Protein AF-A0A2N0NNH1-F1 (afdb_monomer_lite)

Secondary structure (DSSP, 8-state):
-TTTT-TTSPPEEEEE--GGGGSHHHHHHHHHHHHTTSEEEEEE---------

pLDDT: mean 80.63, std 12.84, range [47.62, 93.5]

Structure (mmCIF, N/CA/C/O backbone):
data_AF-A0A2N0NNH1-F1
#
_entry.id   AF-A0A2N0NNH1-F1
#
loop_
_atom_site.group_PDB
_atom_site.id
_atom_site.type_symbol
_atom_site.label_atom_id
_atom_site.label_alt_id
_atom_site.label_comp_id
_atom_site.label_asym_id
_atom_site.label_entity_id
_atom_site.label_seq_id
_atom_site.pdbx_PDB_ins_code
_atom_site.Cartn_x
_atom_site.Cartn_y
_atom_site.Cartn_z
_atom_site.occupancy
_atom_site.B_iso_or_equiv
_atom_site.auth_seq_id
_atom_site.auth_comp_id
_atom_site.auth_asym_id
_atom_site.auth_atom_id
_atom_site.pdbx_PDB_model_num
ATOM 1 N N . LYS A 1 1 ? 7.855 -10.078 10.483 1.00 60.75 1 LYS A N 1
ATOM 2 C CA . LYS A 1 1 ? 7.087 -9.474 9.358 1.00 60.75 1 LYS A CA 1
ATOM 3 C C . LYS A 1 1 ? 6.692 -8.053 9.770 1.00 60.75 1 LYS A C 1
ATOM 5 O O . LYS A 1 1 ? 5.942 -7.923 10.726 1.00 60.75 1 LYS A O 1
ATOM 10 N N . PHE A 1 2 ? 7.257 -7.029 9.125 1.00 70.06 2 PHE A N 1
ATOM 11 C CA . PHE A 1 2 ? 7.402 -5.648 9.631 1.00 70.06 2 PHE A CA 1
ATOM 12 C C . PHE A 1 2 ? 6.086 -4.938 10.026 1.00 70.06 2 PHE A C 1
ATOM 14 O O . PHE A 1 2 ? 6.004 -4.350 11.095 1.00 70.06 2 PHE A O 1
ATOM 21 N N . PHE A 1 3 ? 5.018 -5.081 9.234 1.00 77.31 3 PHE A N 1
ATOM 22 C CA . PHE A 1 3 ? 3.739 -4.382 9.458 1.00 77.31 3 PHE A CA 1
ATOM 23 C C . PHE A 1 3 ? 2.666 -5.191 10.202 1.00 77.31 3 PHE A C 1
ATOM 25 O O . PHE A 1 3 ? 1.551 -4.717 10.401 1.00 77.31 3 PHE A O 1
ATOM 32 N N . LYS A 1 4 ? 2.970 -6.425 10.629 1.00 73.06 4 LYS A N 1
ATOM 33 C CA . LYS A 1 4 ? 1.969 -7.312 11.254 1.00 73.06 4 LYS A CA 1
ATOM 34 C C . LYS A 1 4 ? 1.456 -6.772 12.600 1.00 73.06 4 LYS A C 1
ATOM 36 O O . LYS A 1 4 ? 0.333 -7.071 12.980 1.00 73.06 4 LYS A O 1
ATOM 41 N N . ASN A 1 5 ? 2.263 -5.944 13.264 1.00 79.88 5 ASN A N 1
ATOM 42 C CA . ASN A 1 5 ? 1.960 -5.333 14.559 1.00 79.88 5 ASN A CA 1
ATOM 43 C C . ASN A 1 5 ? 1.514 -3.860 14.424 1.00 79.88 5 ASN A C 1
ATOM 45 O O . ASN A 1 5 ? 1.534 -3.122 15.404 1.00 79.88 5 ASN A O 1
ATOM 49 N N . TRP A 1 6 ? 1.163 -3.406 13.211 1.00 84.19 6 TRP A N 1
ATOM 50 C CA . TRP A 1 6 ? 0.788 -2.009 12.939 1.00 84.19 6 TRP A CA 1
ATOM 51 C C . TRP A 1 6 ? -0.726 -1.743 13.034 1.00 84.19 6 TRP A C 1
ATOM 53 O O . TRP A 1 6 ? -1.175 -0.644 12.740 1.00 84.19 6 TRP A O 1
ATOM 63 N N . LYS A 1 7 ? -1.520 -2.742 13.441 1.00 73.88 7 LYS A N 1
ATOM 64 C CA . LYS A 1 7 ? -2.992 -2.710 13.381 1.00 73.88 7 LYS A CA 1
ATOM 65 C C . LYS A 1 7 ? -3.647 -1.654 14.295 1.00 73.88 7 LYS A C 1
ATOM 67 O O . LYS A 1 7 ? -4.734 -1.197 13.977 1.00 73.88 7 LYS A O 1
ATOM 72 N N . ASP A 1 8 ? -2.969 -1.224 15.359 1.00 81.69 8 ASP A N 1
ATOM 73 C CA . ASP A 1 8 ? -3.473 -0.234 16.333 1.00 81.69 8 ASP A CA 1
ATOM 74 C C . ASP A 1 8 ? -2.736 1.114 16.258 1.00 81.69 8 ASP A C 1
ATOM 76 O O . ASP A 1 8 ? -2.789 1.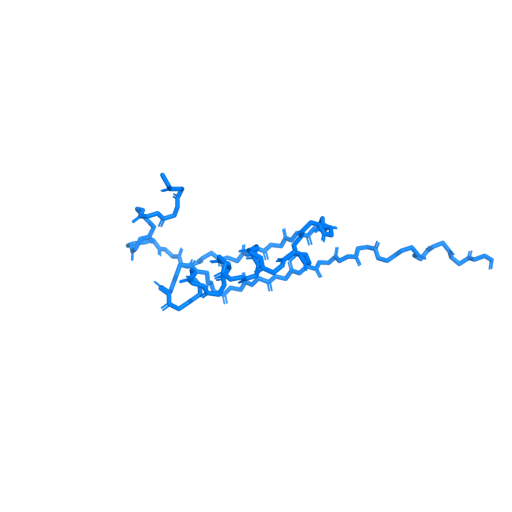935 17.174 1.00 81.69 8 ASP A O 1
ATOM 80 N N . ARG A 1 9 ? -1.982 1.336 15.178 1.00 86.50 9 ARG A N 1
ATOM 81 C CA . ARG A 1 9 ? -1.224 2.568 14.946 1.00 86.50 9 ARG A CA 1
ATOM 82 C C . ARG A 1 9 ? -1.866 3.369 13.817 1.00 86.50 9 ARG A C 1
ATOM 84 O O . ARG A 1 9 ? -2.525 2.787 12.957 1.00 86.50 9 ARG A O 1
ATOM 91 N N . PRO A 1 10 ? -1.634 4.690 13.770 1.00 90.94 10 PRO A N 1
ATOM 92 C CA . PRO A 1 10 ? -2.015 5.488 12.618 1.00 90.94 10 PRO A CA 1
ATOM 93 C C . PRO A 1 10 ? -1.483 4.879 11.317 1.00 90.94 10 PRO A C 1
ATOM 95 O O . PRO A 1 10 ? -0.341 4.405 11.251 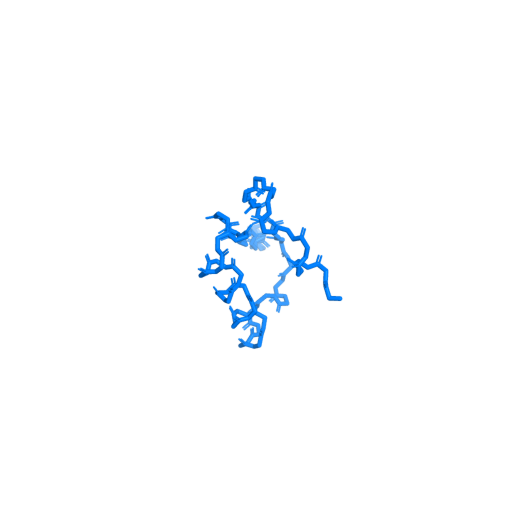1.00 90.94 10 PRO A O 1
ATOM 98 N N . ALA A 1 11 ? -2.330 4.910 10.292 1.00 92.56 11 ALA A N 1
ATOM 99 C CA . ALA A 1 11 ? -1.987 4.440 8.964 1.00 92.56 11 ALA A CA 1
ATOM 100 C C . ALA A 1 11 ? -0.813 5.245 8.382 1.00 92.56 11 ALA A C 1
ATOM 102 O O . ALA A 1 11 ? -0.698 6.455 8.583 1.00 92.56 11 ALA A O 1
ATOM 103 N N . LEU A 1 12 ? 0.058 4.557 7.654 1.00 92.25 12 LEU A N 1
ATOM 104 C CA . LEU A 1 12 ? 1.294 5.097 7.108 1.00 92.25 12 LEU A CA 1
ATOM 105 C C . LEU A 1 12 ? 1.085 5.711 5.727 1.00 92.25 12 LEU A C 1
ATOM 107 O O . LEU A 1 12 ? 0.375 5.155 4.889 1.00 92.25 12 LEU A O 1
ATOM 111 N N . SER A 1 13 ? 1.790 6.808 5.471 1.00 92.44 13 SER A N 1
ATOM 112 C CA . SER A 1 13 ? 2.028 7.315 4.122 1.00 92.44 13 SER A CA 1
ATOM 113 C C . SER A 1 13 ? 3.460 6.977 3.719 1.00 92.44 13 SER A C 1
ATOM 115 O O . SER A 1 13 ? 4.397 7.299 4.446 1.00 92.44 13 SER A O 1
ATOM 117 N N . ILE A 1 14 ? 3.632 6.307 2.583 1.00 90.31 14 ILE A N 1
ATOM 118 C CA . ILE A 1 14 ? 4.934 5.890 2.057 1.00 90.31 14 ILE A CA 1
ATOM 119 C C . ILE A 1 14 ? 5.215 6.687 0.785 1.00 90.31 14 ILE A C 1
ATOM 121 O O . ILE A 1 14 ? 4.415 6.672 -0.150 1.00 90.31 14 ILE A O 1
ATOM 125 N N . LEU A 1 15 ? 6.367 7.350 0.752 1.00 89.62 15 LEU A N 1
ATOM 126 C CA . LEU A 1 15 ? 6.920 8.002 -0.428 1.00 89.62 15 LEU A CA 1
ATOM 127 C C . LEU A 1 15 ? 8.235 7.305 -0.778 1.00 89.62 15 LEU A C 1
ATOM 129 O O . LEU A 1 15 ? 9.114 7.201 0.075 1.00 89.62 15 LEU A O 1
ATOM 133 N N . THR A 1 16 ? 8.363 6.815 -2.006 1.00 86.00 16 THR A N 1
ATOM 134 C CA . THR A 1 16 ? 9.608 6.220 -2.514 1.00 86.00 16 THR A CA 1
ATOM 135 C C . THR A 1 16 ? 10.017 6.880 -3.823 1.00 86.00 16 THR A C 1
ATOM 137 O O . THR A 1 16 ? 9.165 7.369 -4.554 1.00 86.00 16 THR A O 1
ATOM 140 N N . THR A 1 17 ? 11.311 6.891 -4.123 1.00 84.38 17 THR A N 1
ATOM 141 C CA . THR A 1 17 ? 11.846 7.288 -5.436 1.00 84.38 17 THR A CA 1
ATOM 142 C C . THR A 1 17 ? 12.417 6.106 -6.210 1.00 84.38 17 THR A C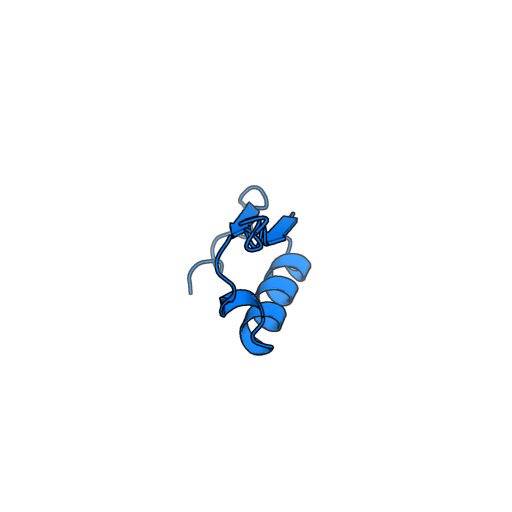 1
ATOM 144 O O . THR A 1 17 ? 12.875 6.252 -7.339 1.00 84.38 17 THR A O 1
ATOM 147 N N . ASP A 1 18 ? 12.448 4.937 -5.576 1.00 79.44 18 ASP A N 1
ATOM 148 C CA . ASP A 1 18 ? 13.112 3.754 -6.091 1.00 79.44 18 ASP A CA 1
ATOM 149 C C . ASP A 1 18 ? 12.184 3.005 -7.061 1.00 79.44 18 ASP A C 1
ATOM 151 O O . ASP A 1 18 ? 11.091 2.620 -6.635 1.00 79.44 18 ASP A O 1
ATOM 155 N N . PRO A 1 19 ? 12.583 2.760 -8.328 1.00 70.94 19 PRO A N 1
ATOM 156 C CA . PRO A 1 19 ? 11.765 2.071 -9.325 1.00 70.94 19 PRO A CA 1
ATOM 157 C C . PRO A 1 19 ? 11.503 0.590 -9.012 1.00 70.94 19 PRO A C 1
ATOM 159 O O . PRO A 1 19 ? 10.649 -0.007 -9.673 1.00 70.94 19 PRO A O 1
ATOM 162 N N . ILE A 1 20 ? 12.160 -0.000 -8.000 1.00 72.38 20 ILE A N 1
ATOM 163 C CA . ILE A 1 20 ? 11.942 -1.393 -7.560 1.00 72.38 20 ILE A CA 1
ATOM 164 C C . ILE A 1 20 ? 10.459 -1.670 -7.233 1.00 72.38 20 ILE A C 1
ATOM 166 O O . ILE A 1 20 ? 9.994 -2.804 -7.367 1.00 72.38 20 ILE A O 1
ATOM 170 N N . TYR A 1 21 ? 9.672 -0.640 -6.894 1.00 70.75 21 TYR A N 1
ATOM 171 C CA . TYR A 1 21 ? 8.227 -0.769 -6.656 1.00 70.75 21 TYR A CA 1
ATOM 172 C C . TYR A 1 21 ? 7.410 -1.255 -7.867 1.00 70.75 21 TYR A C 1
ATOM 174 O O . TYR A 1 21 ? 6.268 -1.675 -7.681 1.00 70.75 21 TYR A O 1
ATOM 182 N N . LYS A 1 22 ? 7.957 -1.191 -9.092 1.00 70.25 22 LYS A N 1
ATOM 183 C CA . LYS A 1 22 ? 7.268 -1.617 -10.323 1.00 70.25 22 LYS A CA 1
ATOM 184 C C . LYS A 1 22 ? 7.123 -3.139 -10.447 1.00 70.25 22 LYS A C 1
ATOM 186 O O . LYS A 1 22 ? 6.429 -3.600 -11.346 1.00 70.25 22 LYS A O 1
ATOM 191 N N . GLY A 1 23 ? 7.753 -3.920 -9.567 1.00 81.12 23 GLY A N 1
ATOM 192 C CA . GLY A 1 23 ? 7.554 -5.368 -9.524 1.00 81.12 23 GLY A CA 1
ATOM 193 C C . GLY A 1 23 ? 6.151 -5.751 -9.035 1.00 81.12 23 GLY A C 1
ATOM 194 O O . GLY A 1 23 ? 5.692 -5.256 -8.002 1.00 81.12 23 GLY A O 1
ATOM 195 N N . ASP A 1 24 ? 5.500 -6.689 -9.731 1.00 84.12 24 ASP A N 1
ATOM 196 C CA . ASP A 1 24 ? 4.161 -7.211 -9.403 1.00 84.12 24 ASP A CA 1
ATOM 197 C C . ASP A 1 24 ? 4.013 -7.623 -7.931 1.00 84.12 24 ASP A C 1
ATOM 199 O O . ASP A 1 24 ? 3.016 -7.312 -7.274 1.00 84.12 24 ASP A O 1
ATOM 203 N N . ASP A 1 25 ? 5.020 -8.300 -7.379 1.00 87.06 25 ASP A N 1
ATOM 204 C CA . ASP A 1 25 ? 4.985 -8.786 -5.998 1.00 87.06 25 ASP A CA 1
ATOM 205 C C . ASP A 1 25 ? 5.030 -7.650 -4.972 1.00 87.06 25 ASP A C 1
ATOM 207 O O . ASP A 1 25 ? 4.379 -7.724 -3.923 1.00 87.06 25 ASP A O 1
ATOM 211 N N . TYR A 1 26 ? 5.743 -6.567 -5.288 1.00 86.81 26 TYR A N 1
ATOM 212 C CA . TYR A 1 26 ? 5.811 -5.391 -4.430 1.00 86.81 26 TYR A CA 1
ATOM 213 C C . TYR A 1 26 ? 4.462 -4.665 -4.408 1.00 86.81 26 TYR A C 1
ATOM 215 O O . TYR A 1 26 ? 3.937 -4.363 -3.334 1.00 86.81 26 TYR A O 1
ATOM 223 N N . MET A 1 27 ? 3.837 -4.477 -5.573 1.00 86.56 27 MET A N 1
ATOM 224 C CA . MET A 1 27 ? 2.501 -3.878 -5.670 1.00 86.56 27 MET A CA 1
ATOM 225 C C . MET A 1 27 ? 1.435 -4.704 -4.941 1.00 86.56 27 MET A C 1
ATOM 227 O O . MET A 1 27 ? 0.621 -4.144 -4.200 1.00 86.56 27 MET A O 1
ATOM 231 N N . LYS A 1 28 ? 1.471 -6.039 -5.058 1.00 91.56 28 LYS A N 1
ATOM 232 C CA . LYS A 1 28 ? 0.579 -6.937 -4.298 1.00 91.56 28 LYS A CA 1
ATOM 233 C C . LYS A 1 28 ? 0.746 -6.764 -2.787 1.00 91.56 28 LYS A C 1
ATOM 235 O O . LYS A 1 28 ? -0.245 -6.763 -2.054 1.00 91.56 28 LYS A O 1
ATOM 240 N N . LEU A 1 29 ? 1.980 -6.599 -2.306 1.00 90.50 29 LEU A N 1
ATOM 241 C CA . LEU A 1 29 ? 2.260 -6.340 -0.891 1.00 90.50 29 LEU A CA 1
ATOM 242 C C 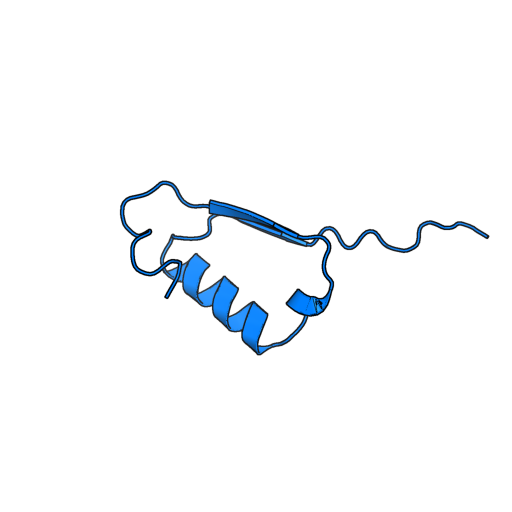. LEU A 1 29 ? 1.700 -4.992 -0.430 1.00 90.50 29 LEU A C 1
ATOM 244 O O . LEU A 1 29 ? 1.046 -4.944 0.612 1.00 90.50 29 LEU A O 1
ATOM 248 N N . ILE A 1 30 ? 1.923 -3.921 -1.194 1.00 90.25 30 ILE A N 1
ATOM 249 C CA . ILE A 1 30 ? 1.397 -2.587 -0.874 1.00 90.25 30 ILE A CA 1
ATOM 250 C C . ILE A 1 30 ? -0.130 -2.609 -0.815 1.00 90.25 30 ILE A C 1
ATOM 252 O O . ILE A 1 30 ? -0.702 -2.157 0.178 1.00 90.25 30 ILE A O 1
ATOM 256 N N . ASN A 1 31 ? -0.791 -3.195 -1.814 1.00 90.56 31 ASN A N 1
ATOM 257 C CA . ASN A 1 31 ? -2.252 -3.294 -1.847 1.00 90.56 31 ASN A CA 1
ATOM 258 C C . ASN A 1 31 ? -2.790 -4.091 -0.657 1.00 90.56 31 ASN A C 1
ATOM 260 O O . ASN A 1 31 ? -3.677 -3.616 0.045 1.00 90.56 31 ASN A O 1
ATOM 264 N N . LYS A 1 32 ? -2.161 -5.223 -0.319 1.00 92.56 32 LYS A N 1
ATOM 265 C CA . LYS A 1 32 ? -2.523 -5.988 0.879 1.00 92.56 32 LYS A CA 1
ATOM 266 C C . LYS A 1 32 ? -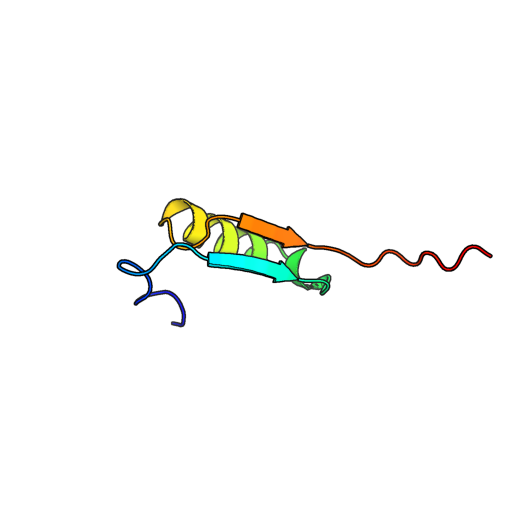2.458 -5.148 2.158 1.00 92.56 32 LYS A C 1
ATOM 268 O O . LYS A 1 32 ? -3.286 -5.328 3.048 1.00 92.56 32 LYS A O 1
ATOM 273 N N . TYR A 1 33 ? -1.463 -4.278 2.316 1.00 91.38 33 TYR A N 1
ATOM 274 C CA . TYR A 1 33 ? -1.371 -3.425 3.507 1.00 91.38 33 TYR A CA 1
ATOM 275 C C . TYR A 1 33 ? -2.307 -2.209 3.453 1.00 91.38 33 TYR A C 1
ATOM 277 O O . TYR A 1 33 ? -2.719 -1.749 4.517 1.00 91.38 33 TYR A O 1
ATOM 285 N N . LYS A 1 34 ? -2.696 -1.736 2.261 1.00 91.38 34 LYS A N 1
ATOM 286 C CA . LYS A 1 34 ? -3.786 -0.760 2.091 1.00 91.38 34 LYS A CA 1
ATOM 287 C C . LYS A 1 34 ? -5.132 -1.347 2.520 1.00 91.38 34 LYS A C 1
ATOM 289 O O . LYS A 1 34 ? -5.807 -0.737 3.340 1.00 91.38 34 LYS A O 1
ATOM 294 N N . ASP A 1 35 ? -5.462 -2.559 2.073 1.00 91.38 35 ASP A N 1
ATOM 295 C CA . ASP A 1 35 ? -6.715 -3.244 2.439 1.00 91.38 35 ASP A CA 1
ATOM 296 C C . ASP A 1 35 ? -6.814 -3.514 3.947 1.00 91.38 35 ASP A C 1
ATOM 298 O O . ASP A 1 35 ? -7.886 -3.452 4.540 1.00 91.38 35 ASP A O 1
ATOM 302 N N . ASN A 1 36 ? -5.674 -3.769 4.596 1.00 90.06 36 ASN A N 1
ATOM 303 C CA . ASN A 1 36 ? -5.601 -3.936 6.049 1.00 90.06 36 ASN A CA 1
ATOM 304 C C . ASN A 1 36 ? -5.612 -2.603 6.826 1.00 90.06 36 ASN A C 1
ATOM 306 O O . ASN A 1 36 ? -5.451 -2.624 8.046 1.00 90.06 36 ASN A O 1
ATOM 310 N N . GLY A 1 37 ? -5.735 -1.455 6.150 1.00 90.19 37 GLY A N 1
ATOM 311 C CA . GLY A 1 37 ? -5.740 -0.122 6.763 1.00 90.19 37 GLY A CA 1
ATOM 312 C C . GLY A 1 37 ? -4.383 0.343 7.299 1.00 90.19 37 GLY A C 1
ATOM 313 O O . GLY A 1 37 ? -4.300 1.382 7.945 1.00 90.19 37 GLY A O 1
ATOM 314 N N . VAL A 1 38 ? -3.307 -0.404 7.037 1.00 92.69 38 VAL A N 1
ATOM 315 C CA . VAL A 1 38 ? -1.956 -0.064 7.507 1.00 92.69 38 VAL A CA 1
ATOM 316 C C . VAL A 1 38 ? -1.346 1.049 6.663 1.00 92.69 38 VAL A C 1
ATOM 318 O O . VAL A 1 38 ? -0.645 1.900 7.201 1.00 92.69 38 VAL A O 1
ATOM 321 N N . ILE A 1 39 ? -1.597 1.054 5.352 1.00 93.31 39 ILE A N 1
ATOM 322 C CA . ILE A 1 39 ? -1.119 2.096 4.437 1.00 93.31 39 ILE A CA 1
ATOM 323 C C . ILE A 1 39 ? -2.297 2.985 4.053 1.00 93.31 39 ILE A C 1
ATOM 325 O O . ILE A 1 39 ? -3.248 2.526 3.427 1.00 93.31 39 ILE A O 1
ATOM 329 N N . LYS A 1 40 ? -2.198 4.270 4.384 1.00 93.50 40 LYS A N 1
ATOM 330 C CA . LYS A 1 40 ? -3.119 5.316 3.934 1.00 93.50 40 LYS A CA 1
ATOM 331 C C . LYS A 1 40 ? -2.793 5.753 2.516 1.00 93.50 40 LYS A C 1
ATOM 333 O O . LYS A 1 40 ? -3.679 5.896 1.682 1.00 93.5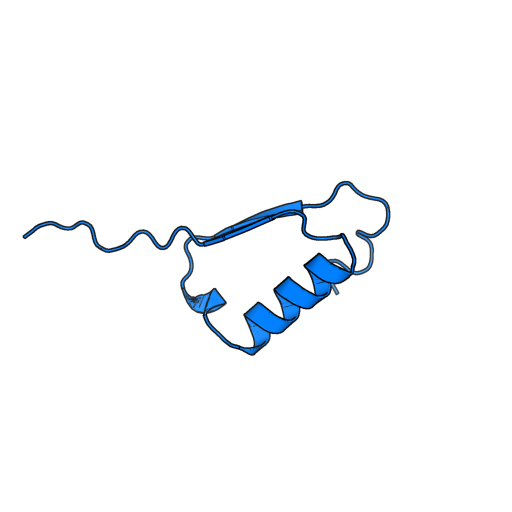0 40 LYS A O 1
ATOM 338 N N . GLU A 1 41 ? -1.512 5.972 2.246 1.00 92.88 41 GLU A N 1
ATOM 339 C CA . GLU A 1 41 ? -1.054 6.497 0.970 1.00 92.88 41 GLU A CA 1
ATOM 340 C C . GLU A 1 41 ? 0.276 5.860 0.571 1.00 92.88 41 GLU A C 1
ATOM 342 O O . GLU A 1 41 ? 1.154 5.640 1.400 1.00 92.88 41 GLU A O 1
ATOM 347 N N . PHE A 1 42 ? 0.420 5.554 -0.713 1.00 90.06 42 PHE A N 1
ATOM 348 C CA . PHE A 1 42 ? 1.680 5.114 -1.297 1.00 90.06 42 PHE A CA 1
ATOM 349 C C . PHE A 1 42 ? 1.890 5.914 -2.576 1.00 90.06 42 PHE A C 1
ATOM 351 O O . PHE A 1 42 ? 1.046 5.846 -3.473 1.00 90.06 42 PHE A O 1
ATOM 358 N N . ARG A 1 43 ? 2.985 6.668 -2.643 1.00 89.44 43 ARG A N 1
ATOM 359 C CA . ARG A 1 43 ? 3.394 7.443 -3.814 1.00 89.44 43 ARG A CA 1
ATOM 360 C C . ARG A 1 43 ? 4.805 7.033 -4.205 1.00 89.44 43 ARG A C 1
ATOM 362 O O . ARG A 1 43 ? 5.670 6.882 -3.343 1.00 89.44 43 ARG A O 1
ATOM 369 N N . CYS A 1 44 ? 5.029 6.875 -5.503 1.00 83.81 44 CYS A N 1
ATOM 370 C CA . CYS A 1 44 ? 6.374 6.824 -6.041 1.00 83.81 44 CYS A CA 1
ATOM 371 C C . CYS A 1 44 ? 6.633 8.108 -6.812 1.00 83.81 44 CYS A C 1
ATOM 373 O O . CYS A 1 44 ? 5.984 8.357 -7.825 1.00 83.81 44 CYS A O 1
ATOM 375 N N . ASP A 1 45 ? 7.591 8.885 -6.337 1.00 79.69 45 ASP A N 1
ATOM 376 C CA . ASP A 1 45 ? 8.149 10.002 -7.077 1.00 79.69 45 ASP A CA 1
ATOM 377 C C . ASP A 1 45 ? 9.376 9.461 -7.802 1.00 79.69 45 ASP A C 1
ATOM 379 O O . ASP A 1 45 ? 10.503 9.511 -7.309 1.00 79.69 45 ASP A O 1
ATOM 383 N N . SER A 1 46 ? 9.148 8.794 -8.937 1.00 69.31 46 SER A N 1
ATOM 384 C CA . SER A 1 46 ? 10.261 8.566 -9.849 1.00 69.31 46 SER A CA 1
ATOM 385 C C . SER A 1 46 ? 10.719 9.956 -10.255 1.00 69.31 46 SER A C 1
ATOM 387 O O . SER A 1 46 ? 10.019 10.607 -11.032 1.00 69.31 46 SER A O 1
ATOM 389 N N . ARG A 1 47 ? 11.850 10.409 -9.701 1.00 62.50 47 ARG A N 1
ATOM 390 C CA . ARG A 1 47 ? 12.623 11.500 -10.285 1.00 62.50 47 ARG A CA 1
ATOM 391 C C . ARG A 1 47 ? 12.940 11.043 -11.698 1.00 62.50 47 ARG A C 1
ATOM 393 O O . ARG A 1 47 ? 13.908 10.321 -11.907 1.00 62.50 47 ARG A O 1
ATOM 400 N N . ASN A 1 48 ? 12.042 11.342 -12.626 1.00 56.94 48 ASN A N 1
ATOM 401 C CA . ASN A 1 48 ? 12.342 11.215 -14.027 1.00 56.94 48 ASN A CA 1
ATOM 402 C C . ASN A 1 48 ? 13.536 12.129 -14.260 1.00 56.94 48 ASN A C 1
ATOM 404 O O . ASN A 1 48 ? 13.598 13.233 -13.717 1.00 56.94 48 ASN A O 1
ATOM 408 N N . ASP A 1 49 ? 14.488 11.586 -14.998 1.00 57.31 49 ASP A N 1
ATOM 409 C CA . ASP A 1 49 ? 15.538 12.223 -15.768 1.00 57.31 49 ASP A CA 1
ATOM 410 C C . ASP A 1 49 ? 15.110 13.545 -16.448 1.00 57.31 49 ASP A C 1
ATOM 412 O O . ASP A 1 49 ? 15.141 13.663 -17.669 1.00 57.31 49 ASP A O 1
ATOM 416 N N . ASP A 1 50 ? 14.763 14.588 -15.694 1.00 53.38 50 ASP A N 1
ATOM 417 C CA . ASP A 1 50 ? 14.761 15.974 -16.165 1.00 53.38 50 ASP A CA 1
ATOM 418 C C . ASP A 1 50 ? 16.220 16.468 -16.220 1.00 53.38 50 ASP A C 1
ATOM 420 O O . ASP A 1 50 ? 16.610 17.459 -15.605 1.00 53.38 50 ASP A O 1
ATOM 424 N N . ILE A 1 51 ? 17.065 15.745 -16.958 1.00 57.28 51 ILE A N 1
ATOM 425 C CA . ILE A 1 51 ? 18.175 16.371 -17.667 1.00 57.28 51 ILE A CA 1
ATOM 426 C C . ILE A 1 51 ? 17.593 16.703 -19.037 1.00 57.28 51 ILE A C 1
ATOM 428 O O . ILE A 1 51 ? 17.586 15.876 -19.948 1.00 57.28 51 ILE A O 1
ATOM 432 N N . GLN A 1 52 ? 17.030 17.907 -19.151 1.00 48.81 52 GLN A N 1
ATOM 433 C CA . GLN A 1 52 ? 16.769 18.495 -20.460 1.00 48.81 52 GLN A CA 1
ATOM 434 C C . GLN A 1 52 ? 18.120 18.655 -21.172 1.00 48.81 52 GLN A C 1
ATOM 436 O O . GLN A 1 52 ? 19.006 19.335 -20.652 1.00 48.81 52 GLN A O 1
ATOM 441 N N . TYR A 1 53 ? 18.279 17.950 -22.296 1.00 47.62 53 TYR A N 1
ATOM 442 C CA . TYR A 1 53 ? 19.392 18.103 -23.239 1.00 47.62 53 TYR A CA 1
ATOM 443 C C . TYR A 1 53 ? 19.387 19.484 -23.897 1.00 47.62 53 TYR A C 1
ATOM 445 O O . TYR A 1 53 ? 18.276 19.992 -24.182 1.00 47.62 53 TYR A O 1
#

Foldseek 3Di:
DPCPPQLPPQADAAEEQDPVCVDPVNVVVQVVCVVSNNHPYYYHPNPPPPPPD

Organism: NCBI:txid588596

Sequence (53 aa):
KFFKNWKDRPALSILTTDPIYKGDDYMKLINKYKDNGVIKEFRCDSRNDDIQY

Radius of gyration: 13.65 Å; chains: 1; bounding box: 26×28×40 Å